Protein AF-A0A7C4ZDH3-F1 (afdb_monomer_lite)

Radius of gyration: 31.48 Å; chains: 1; bounding box: 80×60×48 Å

Sequence (143 aa):
MTASRGRPALASDAWMLEQQIRAEMEAAAWRRLRESLAAPPEPAQPADEAPFDHHRAGSAVLKALVRVMLGAFGGYLGWLAAVDARLGEFEIWLATGAGFLLALSLSMFGYAREFVHVLAETARWAIISAVALGAVWLMFQMA

Structure (mmCIF, N/CA/C/O backbone):
data_AF-A0A7C4ZDH3-F1
#
_entry.id   AF-A0A7C4ZDH3-F1
#
loop_
_atom_site.group_PDB
_atom_site.id
_atom_site.type_symbol
_atom_site.label_atom_id
_atom_site.label_alt_id
_atom_site.label_comp_id
_atom_site.label_asym_id
_atom_site.label_entity_id
_atom_site.label_seq_id
_atom_site.pdbx_PDB_ins_code
_atom_site.Cartn_x
_atom_site.Cartn_y
_atom_site.Cartn_z
_atom_site.occupancy
_atom_site.B_iso_or_equiv
_atom_site.auth_seq_id
_atom_site.auth_comp_id
_atom_site.auth_asym_id
_atom_site.auth_atom_id
_atom_site.pdbx_PDB_model_num
ATOM 1 N N . MET A 1 1 ? 60.853 3.589 18.615 1.00 38.22 1 MET A N 1
ATOM 2 C CA . MET A 1 1 ? 60.438 4.786 19.377 1.00 38.22 1 MET A CA 1
ATOM 3 C C . MET A 1 1 ? 59.047 5.183 18.913 1.00 38.22 1 MET A C 1
ATOM 5 O O . MET A 1 1 ? 58.891 5.731 17.833 1.00 38.22 1 MET A O 1
ATOM 9 N N . THR A 1 2 ? 58.025 4.787 19.663 1.00 39.22 2 THR A N 1
ATOM 10 C CA . THR A 1 2 ? 56.613 5.071 19.379 1.00 39.22 2 THR A CA 1
ATOM 11 C C . THR A 1 2 ? 56.282 6.475 19.874 1.00 39.22 2 THR A C 1
ATOM 13 O O . THR A 1 2 ? 56.041 6.663 21.064 1.00 39.22 2 THR A O 1
ATOM 16 N N . ALA A 1 3 ? 56.315 7.465 18.980 1.00 50.09 3 ALA A N 1
ATOM 17 C CA . ALA A 1 3 ? 55.835 8.807 19.288 1.00 50.09 3 ALA A CA 1
ATOM 18 C C . ALA A 1 3 ? 54.328 8.738 19.577 1.00 50.09 3 ALA A C 1
ATOM 20 O O . ALA A 1 3 ? 53.527 8.334 18.729 1.00 50.09 3 ALA A O 1
ATOM 21 N N . SER A 1 4 ? 53.953 9.081 20.804 1.00 48.62 4 SER A N 1
ATOM 22 C CA . SER A 1 4 ? 52.575 9.269 21.231 1.00 48.62 4 SER A CA 1
ATOM 23 C C . SER A 1 4 ? 51.903 10.302 20.323 1.00 48.62 4 SER A C 1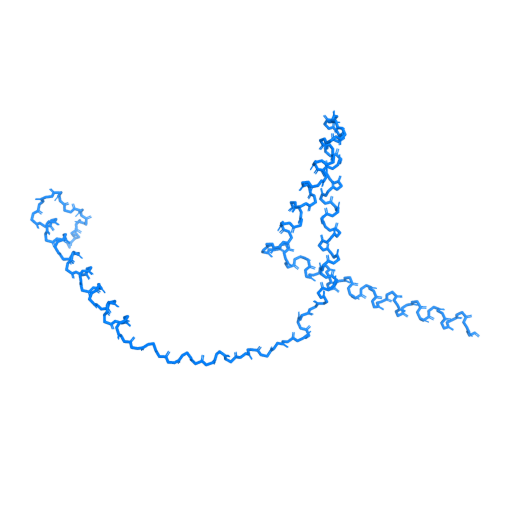
ATOM 25 O O . SER A 1 4 ? 52.310 11.459 20.268 1.00 48.62 4 SER A O 1
ATOM 27 N N . ARG A 1 5 ? 50.854 9.889 19.601 1.00 60.69 5 ARG A N 1
ATOM 28 C CA . ARG A 1 5 ? 49.969 10.783 18.834 1.00 60.69 5 ARG A CA 1
ATOM 29 C C . ARG A 1 5 ? 49.081 11.578 19.800 1.00 60.69 5 ARG A C 1
ATOM 31 O O . ARG A 1 5 ? 47.877 11.353 19.874 1.00 60.69 5 ARG A O 1
ATOM 38 N N . GLY A 1 6 ? 49.683 12.444 20.607 1.00 67.44 6 GLY A N 1
ATOM 39 C CA . GLY A 1 6 ? 48.955 13.440 21.384 1.00 67.44 6 GLY A CA 1
ATOM 40 C C . GLY A 1 6 ? 48.568 14.596 20.469 1.00 67.44 6 GLY A C 1
ATOM 41 O O . GLY A 1 6 ? 49.409 15.076 19.712 1.00 67.44 6 GLY A O 1
ATOM 42 N N . ARG A 1 7 ? 47.305 15.039 20.509 1.00 66.94 7 ARG A N 1
ATOM 43 C CA . ARG A 1 7 ? 46.908 16.293 19.851 1.00 66.94 7 ARG A CA 1
ATOM 44 C C . ARG A 1 7 ? 47.775 17.434 20.407 1.00 66.94 7 ARG A C 1
ATOM 46 O O . ARG A 1 7 ? 47.938 17.483 21.630 1.00 66.94 7 ARG A O 1
ATOM 53 N N . PRO A 1 8 ? 48.327 18.322 19.560 1.00 69.94 8 PRO A N 1
ATOM 54 C CA . PRO A 1 8 ? 49.122 19.441 20.047 1.00 69.94 8 PRO A CA 1
ATOM 55 C C . PRO A 1 8 ? 48.264 20.326 20.956 1.00 69.94 8 PRO A C 1
ATOM 57 O O . PRO A 1 8 ? 47.057 20.477 20.742 1.00 69.94 8 PRO A O 1
ATOM 60 N N . ALA A 1 9 ? 48.883 20.879 22.001 1.00 76.81 9 ALA A N 1
ATOM 61 C CA . ALA A 1 9 ? 48.197 21.765 22.931 1.00 76.81 9 ALA A CA 1
ATOM 62 C C . ALA A 1 9 ? 47.638 22.978 22.173 1.00 76.81 9 ALA A C 1
ATOM 64 O O . ALA A 1 9 ? 48.311 23.529 21.298 1.00 76.81 9 ALA A O 1
ATOM 65 N N . LEU A 1 10 ? 46.409 23.381 22.497 1.00 72.31 10 LEU A N 1
ATOM 66 C CA . LEU A 1 10 ? 45.761 24.538 21.875 1.00 72.31 10 LEU A CA 1
ATOM 67 C C . LEU A 1 10 ? 46.670 25.772 21.979 1.00 72.31 10 LEU A C 1
ATOM 69 O O . LEU A 1 10 ? 47.271 26.000 23.026 1.00 72.31 10 LEU A O 1
ATOM 73 N N . ALA A 1 11 ? 46.772 26.537 20.890 1.00 79.00 11 ALA A N 1
ATOM 74 C CA . ALA A 1 11 ? 47.634 27.720 20.766 1.00 79.00 11 ALA A CA 1
ATOM 75 C C . ALA A 1 11 ? 49.155 27.481 20.918 1.00 79.00 11 ALA A C 1
ATOM 77 O O . ALA A 1 11 ? 49.915 28.441 20.995 1.00 79.00 11 ALA A O 1
ATOM 78 N N . SER A 1 12 ? 49.624 26.228 20.915 1.00 87.81 12 SER A N 1
ATOM 79 C CA . SER A 1 12 ? 51.054 25.937 20.735 1.00 87.81 12 SER A CA 1
ATOM 80 C C . SER A 1 12 ? 51.500 26.187 19.292 1.00 87.81 12 SER A C 1
ATOM 82 O O . SER A 1 12 ? 50.690 26.105 18.369 1.00 87.81 12 SER A O 1
ATOM 84 N N . ASP A 1 13 ? 52.798 26.401 19.075 1.00 88.12 13 ASP A N 1
ATOM 85 C CA . ASP A 1 13 ? 53.365 26.576 17.729 1.00 88.12 13 ASP A CA 1
ATOM 86 C C . ASP A 1 13 ? 53.057 25.387 16.808 1.00 88.12 13 ASP A C 1
ATOM 88 O O . ASP A 1 13 ? 52.722 25.566 15.639 1.00 88.12 13 ASP A O 1
ATOM 92 N N . ALA A 1 14 ? 53.077 24.164 17.350 1.00 85.25 14 ALA A N 1
ATOM 93 C CA . ALA A 1 14 ? 52.703 22.954 16.619 1.00 85.25 14 ALA A CA 1
ATOM 94 C C . ALA A 1 14 ? 51.215 22.942 16.227 1.00 85.25 14 ALA A C 1
ATOM 96 O O . ALA A 1 14 ? 50.870 22.529 15.122 1.00 85.25 14 ALA A O 1
ATOM 97 N N . TRP A 1 15 ? 50.337 23.425 17.111 1.00 88.69 15 TRP A N 1
ATOM 98 C CA . TRP A 1 15 ? 48.912 23.565 16.816 1.00 88.69 15 TRP A CA 1
ATOM 99 C C . TRP A 1 15 ? 48.659 24.663 15.779 1.00 88.69 15 TRP A C 1
ATOM 101 O O . TRP A 1 15 ? 47.877 24.451 14.856 1.00 88.69 15 TRP A O 1
ATOM 111 N N . MET A 1 16 ? 49.339 25.810 15.885 1.00 91.00 16 MET A N 1
ATOM 112 C CA . MET A 1 16 ? 49.216 26.912 14.925 1.00 91.00 16 MET A CA 1
ATOM 113 C C . MET A 1 16 ? 49.700 26.509 13.532 1.00 91.00 16 MET A C 1
ATOM 115 O O . MET A 1 16 ? 49.011 26.783 12.552 1.00 91.00 16 MET A O 1
ATOM 119 N N . LEU A 1 17 ? 50.824 25.792 13.443 1.00 90.75 17 LEU A N 1
ATOM 120 C CA . LEU A 1 17 ? 51.324 25.254 12.178 1.00 90.75 17 LEU A CA 1
ATOM 121 C C . LEU A 1 17 ? 50.330 24.260 11.560 1.00 90.75 17 LEU A C 1
ATOM 123 O O . LEU A 1 17 ? 50.065 24.318 10.361 1.00 90.75 17 LEU A O 1
ATOM 127 N N . GLU A 1 18 ? 49.726 23.384 12.369 1.00 88.31 18 GLU A N 1
ATOM 128 C CA . GLU A 1 18 ? 48.685 22.464 11.897 1.00 88.31 18 GLU A CA 1
ATOM 129 C C . GLU A 1 18 ? 47.449 23.218 11.372 1.00 88.31 18 GLU A C 1
ATOM 131 O O . GLU A 1 18 ? 46.907 22.857 10.324 1.00 88.31 18 GLU A O 1
ATOM 136 N N . GLN A 1 19 ? 47.019 24.287 12.056 1.00 92.12 19 GLN A N 1
ATOM 137 C CA . GLN A 1 19 ? 45.916 25.135 11.585 1.00 92.12 19 GLN A CA 1
ATOM 138 C C . GLN A 1 19 ? 46.267 25.864 10.284 1.00 92.12 19 GLN A C 1
ATOM 140 O O . GLN A 1 19 ? 45.437 25.919 9.377 1.00 92.12 19 GLN A O 1
ATOM 145 N N . GLN A 1 20 ? 47.491 26.379 10.159 1.00 95.06 20 GLN A N 1
ATOM 146 C CA . GLN A 1 20 ? 47.943 27.064 8.951 1.00 95.06 20 GLN A CA 1
ATOM 147 C C . GLN A 1 20 ? 47.981 26.114 7.748 1.00 95.06 20 GLN A C 1
ATOM 149 O O . GLN A 1 20 ? 47.438 26.440 6.695 1.00 95.06 20 GLN A O 1
ATOM 154 N N . ILE A 1 21 ? 48.541 24.911 7.911 1.00 94.56 21 ILE A N 1
ATOM 155 C CA . ILE A 1 21 ? 48.587 23.898 6.846 1.00 94.56 21 ILE A CA 1
ATOM 156 C C . ILE A 1 21 ? 47.170 23.514 6.405 1.00 94.56 21 ILE A C 1
ATOM 158 O O . ILE A 1 21 ? 46.891 23.413 5.209 1.00 94.56 21 ILE A O 1
ATOM 162 N N . ARG A 1 22 ? 46.246 23.340 7.359 1.00 92.88 22 ARG A N 1
ATOM 163 C CA . ARG A 1 22 ? 44.841 23.046 7.055 1.00 92.88 22 ARG A CA 1
ATOM 164 C C . ARG A 1 22 ? 44.187 24.174 6.255 1.00 92.88 22 ARG A C 1
ATOM 166 O O . ARG A 1 22 ? 43.549 23.902 5.239 1.00 92.88 22 ARG A O 1
ATOM 173 N N . ALA A 1 23 ? 44.399 25.423 6.665 1.00 94.94 23 ALA A N 1
ATOM 174 C CA . ALA A 1 23 ? 43.874 26.592 5.966 1.00 94.94 23 ALA A CA 1
ATOM 175 C C . ALA A 1 23 ? 44.433 26.717 4.536 1.00 94.94 23 ALA A C 1
ATOM 177 O O . ALA A 1 23 ? 43.687 27.011 3.600 1.00 94.94 23 ALA A O 1
ATOM 178 N N . GLU A 1 24 ? 45.725 26.444 4.331 1.00 96.62 24 GLU A N 1
ATOM 179 C CA . GLU A 1 24 ? 46.348 26.467 3.002 1.00 96.62 24 GLU A CA 1
ATOM 180 C C . GLU A 1 24 ? 45.791 25.374 2.079 1.00 96.62 24 GLU A C 1
ATOM 182 O O . GLU A 1 24 ? 45.524 25.633 0.899 1.00 96.62 24 GLU A O 1
ATOM 187 N N . MET A 1 25 ? 45.558 24.172 2.616 1.00 94.38 25 MET A N 1
ATOM 188 C CA . MET A 1 25 ? 44.938 23.071 1.880 1.00 94.38 25 MET A CA 1
ATOM 189 C C . MET A 1 25 ? 43.500 23.386 1.462 1.00 94.38 25 MET A C 1
ATOM 191 O O . MET A 1 25 ? 43.137 23.168 0.304 1.00 94.38 25 MET A O 1
ATOM 195 N N . GLU A 1 26 ? 42.690 23.926 2.372 1.00 94.88 26 GLU A N 1
ATOM 196 C CA . GLU A 1 26 ? 41.318 24.341 2.070 1.00 94.88 26 GLU A CA 1
ATOM 197 C C . GLU A 1 26 ? 41.305 25.447 1.011 1.00 94.88 26 GLU A C 1
ATOM 199 O O . GLU A 1 26 ? 40.586 25.351 0.015 1.00 94.88 26 GLU A O 1
ATOM 204 N N . ALA A 1 27 ? 42.165 26.461 1.149 1.00 95.38 27 ALA A N 1
ATOM 205 C CA . ALA A 1 27 ? 42.282 27.534 0.167 1.00 95.38 27 ALA A CA 1
ATOM 206 C C . ALA A 1 27 ? 42.687 27.017 -1.226 1.00 95.38 27 ALA A C 1
ATOM 208 O O . ALA A 1 27 ? 42.186 27.513 -2.240 1.00 95.38 27 ALA A O 1
ATOM 209 N N . ALA A 1 28 ? 43.570 26.016 -1.299 1.00 94.50 28 ALA A N 1
ATOM 210 C CA . ALA A 1 28 ? 43.950 25.373 -2.554 1.00 94.50 28 ALA A CA 1
ATOM 211 C C . ALA A 1 28 ? 42.800 24.555 -3.165 1.00 94.50 28 ALA A C 1
ATOM 213 O O . ALA A 1 28 ? 42.584 24.622 -4.376 1.00 94.50 28 ALA A O 1
ATOM 214 N N . ALA A 1 29 ? 42.027 23.837 -2.346 1.00 93.06 29 ALA A N 1
ATOM 215 C CA . ALA A 1 29 ? 40.837 23.117 -2.796 1.00 93.06 29 ALA A CA 1
ATOM 216 C C . ALA A 1 29 ? 39.783 24.077 -3.372 1.00 93.06 29 ALA A C 1
ATOM 218 O O . ALA A 1 29 ? 39.248 23.833 -4.452 1.00 93.06 29 ALA A O 1
ATOM 219 N N . TRP A 1 30 ? 39.561 25.221 -2.719 1.00 89.12 30 TRP A N 1
ATOM 220 C CA . TRP A 1 30 ? 38.657 26.262 -3.211 1.00 89.12 30 TRP A CA 1
ATOM 221 C C . TRP A 1 30 ? 39.111 26.890 -4.531 1.00 89.12 30 TRP A C 1
ATOM 223 O O . TRP A 1 30 ? 38.271 27.221 -5.368 1.00 89.12 30 TRP A O 1
ATOM 233 N N . ARG A 1 31 ? 40.425 27.056 -4.741 1.00 93.25 31 ARG A N 1
ATOM 234 C CA . ARG A 1 31 ? 40.974 27.515 -6.029 1.00 93.25 31 ARG A CA 1
ATOM 235 C C . ARG A 1 31 ? 40.678 26.512 -7.146 1.00 93.25 31 ARG A C 1
ATOM 237 O O . ARG A 1 31 ? 40.074 26.902 -8.139 1.00 93.25 31 ARG A O 1
ATOM 244 N N . ARG A 1 32 ? 40.973 25.226 -6.925 1.00 87.38 32 ARG A N 1
ATOM 245 C CA . ARG A 1 32 ? 40.677 24.147 -7.887 1.00 87.38 32 ARG A CA 1
ATOM 246 C C . ARG A 1 32 ? 39.188 24.029 -8.196 1.00 87.38 32 ARG A C 1
ATOM 248 O O . ARG A 1 32 ? 38.819 23.839 -9.347 1.00 87.38 32 ARG A O 1
ATOM 255 N N . LEU A 1 33 ? 38.328 24.171 -7.186 1.00 84.94 33 LEU A N 1
ATOM 256 C CA . LEU A 1 33 ? 36.881 24.132 -7.386 1.00 84.94 33 LEU A CA 1
ATOM 257 C C . LEU A 1 33 ? 36.421 25.276 -8.295 1.00 84.94 33 LEU A C 1
ATOM 259 O O . LEU A 1 33 ? 35.690 25.039 -9.251 1.00 84.94 33 LEU A O 1
ATOM 263 N N . ARG A 1 34 ? 36.884 26.507 -8.046 1.00 89.31 34 ARG A N 1
ATOM 264 C CA . ARG A 1 34 ? 36.562 27.649 -8.914 1.00 89.31 34 ARG A CA 1
ATOM 265 C C . ARG A 1 34 ? 37.075 27.459 -10.339 1.00 89.31 34 ARG A C 1
ATOM 267 O O . ARG A 1 34 ? 36.351 27.788 -11.266 1.00 89.31 34 ARG A O 1
ATOM 274 N N . GLU A 1 35 ? 38.269 26.900 -10.512 1.00 86.88 35 GLU A N 1
ATOM 275 C CA . GLU A 1 35 ? 38.809 26.554 -11.834 1.00 86.88 35 GLU A CA 1
ATOM 276 C C . GLU A 1 35 ? 37.941 25.499 -12.539 1.00 86.88 35 GLU A C 1
ATOM 278 O O . GLU A 1 35 ? 37.590 25.676 -13.701 1.00 86.88 35 GLU A O 1
ATOM 283 N N . SER A 1 36 ? 37.511 24.452 -11.825 1.00 77.62 36 SER A N 1
ATOM 284 C CA . SER A 1 36 ? 36.640 23.405 -12.380 1.00 77.62 36 SER A CA 1
ATOM 285 C C . SER A 1 36 ? 35.239 23.899 -12.745 1.00 77.62 36 SER A C 1
ATOM 287 O O . SER A 1 36 ? 34.649 23.404 -13.696 1.00 77.62 36 SER A O 1
ATOM 289 N N . LEU A 1 37 ? 34.714 24.890 -12.019 1.00 78.38 37 LEU A N 1
ATOM 290 C CA . LEU A 1 37 ? 33.423 25.517 -12.314 1.00 78.38 37 LEU A CA 1
ATOM 291 C C . LEU A 1 37 ? 33.522 26.582 -13.415 1.00 78.38 37 LEU A C 1
ATOM 293 O O . LEU A 1 37 ? 32.516 26.907 -14.036 1.00 78.38 37 LEU A O 1
ATOM 297 N N . ALA A 1 38 ? 34.712 27.149 -13.632 1.00 78.56 38 ALA A N 1
ATOM 298 C CA . ALA A 1 38 ? 34.980 28.085 -14.720 1.00 78.56 38 ALA A CA 1
ATOM 299 C C . ALA A 1 38 ? 35.244 27.373 -16.057 1.00 78.56 38 ALA A C 1
ATOM 301 O O . ALA A 1 38 ? 35.121 27.999 -17.111 1.00 78.56 38 ALA A O 1
ATOM 302 N N . ALA A 1 39 ? 35.596 26.082 -16.033 1.00 69.81 39 ALA A N 1
ATOM 303 C CA . ALA A 1 39 ? 35.617 25.261 -17.233 1.00 69.81 39 ALA A CA 1
ATOM 304 C C . ALA A 1 39 ? 34.188 25.146 -17.808 1.00 69.81 39 ALA A C 1
ATOM 306 O O . ALA A 1 39 ? 33.249 24.869 -17.056 1.00 69.81 39 ALA A O 1
ATOM 307 N N . PRO A 1 40 ? 33.996 25.360 -19.125 1.00 66.50 40 PRO A N 1
ATOM 308 C CA . PRO A 1 40 ? 32.711 25.107 -19.756 1.00 66.50 40 PRO A CA 1
ATOM 309 C C . PRO A 1 40 ? 32.311 23.649 -19.488 1.00 66.50 40 PRO A C 1
ATOM 311 O O . PRO A 1 40 ? 33.176 22.776 -19.602 1.00 66.50 40 PRO A O 1
ATOM 314 N N . PRO A 1 41 ? 31.047 23.365 -19.126 1.00 67.88 41 PRO A N 1
ATOM 315 C CA . PRO A 1 41 ? 30.614 21.995 -18.893 1.00 67.88 41 PRO A CA 1
ATOM 316 C C . PRO A 1 41 ? 30.904 21.164 -20.144 1.00 67.88 41 PRO A C 1
ATOM 318 O O . PRO A 1 41 ? 30.535 21.566 -21.252 1.00 67.88 41 PRO A O 1
ATOM 321 N N . GLU A 1 42 ? 31.576 20.022 -19.974 1.00 66.50 42 GLU A N 1
ATOM 322 C CA . GLU A 1 42 ? 31.667 19.036 -21.048 1.00 66.50 42 GLU A CA 1
ATOM 323 C C . GLU A 1 42 ? 30.240 18.724 -21.518 1.00 66.50 42 GLU A C 1
ATOM 325 O O . GLU A 1 42 ? 29.342 18.577 -20.677 1.00 66.50 42 GLU A O 1
ATOM 330 N N . PRO A 1 43 ? 29.986 18.673 -22.838 1.00 66.69 43 PRO A N 1
ATOM 331 C CA . PRO A 1 43 ? 28.673 18.303 -23.332 1.00 66.69 43 PRO A CA 1
ATOM 332 C C . PRO A 1 43 ? 28.327 16.943 -22.734 1.00 66.69 43 PRO A C 1
ATOM 334 O O . PRO A 1 43 ? 29.061 15.974 -22.930 1.00 66.69 43 PRO A O 1
ATOM 337 N N . ALA A 1 44 ? 27.239 16.900 -21.962 1.00 63.88 44 ALA A N 1
ATOM 338 C CA . ALA A 1 44 ? 26.740 15.667 -21.382 1.00 63.88 44 ALA A CA 1
ATOM 339 C C . ALA A 1 44 ? 26.649 14.631 -22.504 1.00 63.88 44 ALA A C 1
ATOM 341 O O . ALA A 1 44 ? 25.929 14.842 -23.484 1.00 63.88 44 ALA A O 1
ATOM 342 N N . GLN A 1 45 ? 27.412 13.540 -22.389 1.00 65.38 45 GLN A N 1
ATOM 343 C CA . GLN A 1 45 ? 27.191 12.393 -23.257 1.00 65.38 45 GLN A CA 1
ATOM 344 C C . GLN A 1 45 ? 25.716 12.014 -23.093 1.00 65.38 45 GLN A C 1
ATOM 346 O O . GLN A 1 45 ? 25.252 11.943 -21.948 1.00 65.38 45 GLN A O 1
ATOM 351 N N . PRO A 1 46 ? 24.953 11.850 -24.190 1.00 61.50 46 PRO A N 1
ATOM 352 C CA . PRO A 1 46 ? 23.594 11.357 -24.074 1.00 61.50 46 PRO A CA 1
ATOM 353 C C . PRO A 1 46 ? 23.679 10.053 -23.289 1.00 61.50 46 PRO A C 1
ATOM 355 O O . PRO A 1 46 ? 24.435 9.156 -23.658 1.00 61.50 46 PRO A O 1
ATOM 358 N N . ALA A 1 47 ? 22.987 9.995 -22.151 1.00 65.75 47 ALA A N 1
ATOM 359 C CA . ALA A 1 47 ? 22.851 8.748 -21.429 1.00 65.75 47 ALA A CA 1
ATOM 360 C C . ALA A 1 47 ? 22.246 7.760 -22.424 1.00 65.75 47 ALA A C 1
ATOM 362 O O . ALA A 1 47 ? 21.138 8.003 -22.904 1.00 65.75 47 ALA A O 1
ATOM 363 N N . ASP A 1 48 ? 22.984 6.706 -22.776 1.00 65.12 48 ASP A N 1
ATOM 364 C CA . ASP A 1 48 ? 22.406 5.588 -23.506 1.00 65.12 48 ASP A CA 1
ATOM 365 C C . ASP A 1 48 ? 21.175 5.158 -22.707 1.00 65.12 48 ASP A C 1
ATOM 367 O O . ASP A 1 48 ? 21.290 4.715 -21.557 1.00 65.12 48 ASP A O 1
ATOM 371 N N . GLU A 1 49 ? 19.986 5.382 -23.270 1.00 61.94 49 GLU A N 1
ATOM 372 C CA . GLU A 1 49 ? 18.745 4.896 -22.688 1.00 61.94 49 GLU A CA 1
ATOM 373 C C . GLU A 1 49 ? 18.889 3.382 -22.601 1.00 61.94 49 GLU A C 1
ATOM 375 O O . GLU A 1 49 ? 18.814 2.670 -23.605 1.00 61.94 49 GLU A O 1
ATOM 380 N N . ALA A 1 50 ? 19.161 2.884 -21.392 1.00 64.50 50 ALA A N 1
ATOM 381 C CA . ALA A 1 50 ? 19.184 1.459 -21.144 1.00 64.50 50 ALA A CA 1
ATOM 382 C C . ALA A 1 50 ? 17.862 0.891 -21.687 1.00 64.50 50 ALA A C 1
ATOM 384 O O . ALA A 1 50 ? 16.800 1.409 -21.321 1.00 64.50 50 ALA A O 1
ATOM 385 N N . PRO A 1 51 ? 17.899 -0.120 -22.575 1.00 64.62 51 PRO A N 1
ATOM 386 C CA . PRO A 1 51 ? 16.704 -0.611 -23.240 1.00 64.62 51 PRO A CA 1
ATOM 387 C C . PRO A 1 51 ? 15.654 -0.967 -22.188 1.00 64.62 51 PRO A C 1
ATOM 389 O O . PRO A 1 51 ? 15.888 -1.793 -21.303 1.00 64.62 51 PRO A O 1
ATOM 392 N N . PHE A 1 52 ? 14.510 -0.285 -22.252 1.00 58.31 52 PHE A N 1
ATOM 393 C CA . PHE A 1 52 ? 13.415 -0.481 -21.314 1.00 58.31 52 PHE A CA 1
ATOM 394 C C . PHE A 1 52 ? 12.847 -1.893 -21.505 1.00 58.31 52 PHE A C 1
ATOM 396 O O . PHE A 1 52 ? 12.085 -2.170 -22.435 1.00 58.31 52 PHE A O 1
ATOM 403 N N . ASP A 1 53 ? 13.260 -2.806 -20.627 1.00 61.81 53 ASP A N 1
ATOM 404 C CA . ASP A 1 53 ? 12.846 -4.205 -20.648 1.00 61.81 53 ASP A CA 1
ATOM 405 C C . ASP A 1 53 ? 11.376 -4.334 -20.208 1.00 61.81 53 ASP A C 1
ATOM 407 O O . ASP A 1 53 ? 11.044 -4.435 -19.020 1.00 61.81 53 ASP A O 1
ATOM 411 N N . HIS A 1 54 ? 10.481 -4.346 -21.200 1.00 56.41 54 HIS A N 1
ATOM 412 C CA . HIS A 1 54 ? 9.041 -4.549 -21.021 1.00 56.41 54 HIS A CA 1
ATOM 413 C C . HIS A 1 54 ? 8.707 -5.869 -20.310 1.00 56.41 54 HIS A C 1
ATOM 415 O O . HIS A 1 54 ? 7.650 -5.970 -19.687 1.00 56.41 54 HIS A O 1
ATOM 421 N N . HIS A 1 55 ? 9.584 -6.878 -20.357 1.00 56.84 55 HIS A N 1
ATOM 422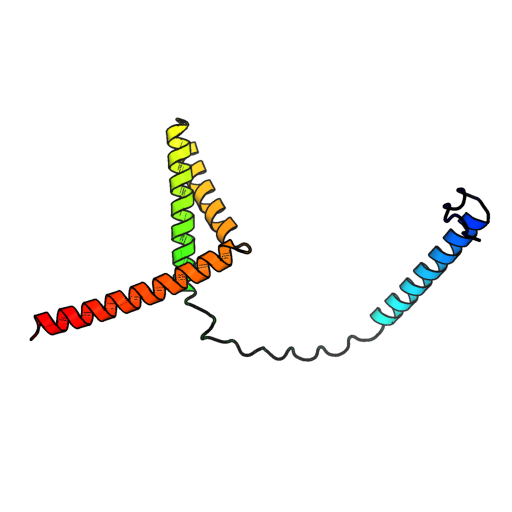 C CA . HIS A 1 55 ? 9.331 -8.182 -19.746 1.00 56.84 55 HIS A CA 1
ATOM 423 C C . HIS A 1 55 ? 9.642 -8.208 -18.244 1.00 56.84 55 HIS A C 1
ATOM 425 O O . HIS A 1 55 ? 9.027 -8.986 -17.513 1.00 56.84 55 HIS A O 1
ATOM 431 N N . ARG A 1 56 ? 10.511 -7.315 -17.750 1.00 54.50 56 ARG A N 1
ATOM 432 C CA . ARG A 1 56 ? 10.744 -7.102 -16.305 1.00 54.50 56 ARG A CA 1
ATOM 433 C C . ARG A 1 56 ? 9.745 -6.139 -15.665 1.00 54.50 56 ARG A C 1
ATOM 435 O O . ARG A 1 56 ? 9.507 -6.189 -14.452 1.00 54.50 56 ARG A O 1
ATOM 442 N N . ALA A 1 57 ? 9.110 -5.284 -16.461 1.00 56.44 57 ALA A N 1
ATOM 443 C CA . ALA A 1 57 ? 8.048 -4.392 -16.018 1.00 56.44 57 ALA A CA 1
ATOM 444 C C . ALA A 1 57 ? 6.719 -5.154 -15.823 1.00 56.44 57 ALA A C 1
ATOM 446 O O . ALA A 1 57 ? 5.742 -4.925 -16.526 1.00 56.44 57 ALA A O 1
ATOM 447 N N . GLY A 1 58 ? 6.654 -6.070 -14.843 1.00 62.22 58 GLY A N 1
ATOM 448 C CA . GLY A 1 58 ? 5.405 -6.766 -14.490 1.00 62.22 58 GLY A CA 1
ATOM 449 C C . GLY A 1 58 ? 4.228 -5.792 -14.304 1.00 62.22 58 GLY A C 1
ATOM 450 O O . GLY A 1 58 ? 4.449 -4.665 -13.847 1.00 62.22 58 GLY A O 1
ATOM 451 N N . SER A 1 59 ? 3.008 -6.229 -14.652 1.00 77.00 59 SER A N 1
ATOM 452 C CA . SER A 1 59 ? 1.800 -5.396 -14.822 1.00 77.00 59 SER A CA 1
ATOM 453 C C . SER A 1 59 ? 1.680 -4.269 -13.789 1.00 77.00 59 SER A C 1
ATOM 455 O O . SER A 1 59 ? 1.452 -4.506 -12.599 1.00 77.00 59 SER A O 1
ATOM 457 N N . ALA A 1 60 ? 1.822 -3.023 -14.255 1.00 87.00 60 ALA A N 1
ATO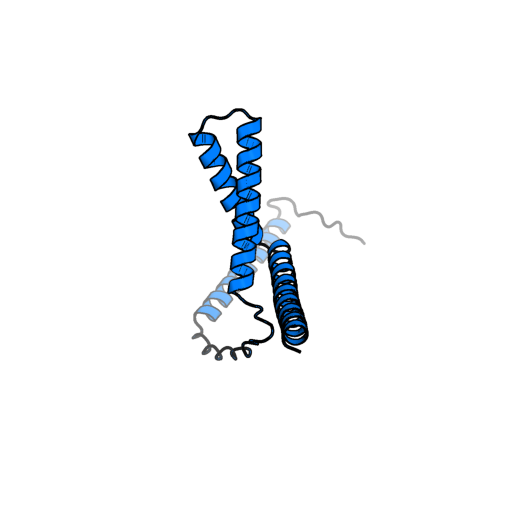M 458 C CA . ALA A 1 60 ? 1.664 -1.831 -13.423 1.00 87.00 60 ALA A CA 1
ATOM 459 C C . ALA A 1 60 ? 0.269 -1.777 -12.781 1.00 87.00 60 ALA A C 1
ATOM 461 O O . ALA A 1 60 ? 0.144 -1.432 -11.607 1.00 87.00 60 ALA A O 1
ATOM 462 N N . VAL A 1 61 ? -0.754 -2.205 -13.528 1.00 89.25 61 VAL A N 1
ATOM 463 C CA . VAL A 1 61 ? -2.140 -2.303 -13.055 1.00 89.25 61 VAL A CA 1
ATOM 464 C C . VAL A 1 61 ? -2.248 -3.289 -11.899 1.00 89.25 61 VAL A C 1
ATOM 466 O O . VAL A 1 61 ? -2.834 -2.967 -10.871 1.00 89.25 61 VAL A O 1
ATOM 469 N N . LEU A 1 62 ? -1.639 -4.469 -12.021 1.00 90.38 62 LEU A N 1
ATOM 470 C CA . LEU A 1 62 ? -1.735 -5.494 -10.986 1.00 90.38 62 LEU A CA 1
ATOM 471 C C . LEU A 1 62 ? -0.997 -5.085 -9.708 1.00 90.38 62 LEU A C 1
ATOM 473 O O . LEU A 1 62 ? -1.501 -5.286 -8.607 1.00 90.38 62 LEU A O 1
ATOM 477 N N . LYS A 1 63 ? 0.154 -4.421 -9.845 1.00 92.62 63 LYS A N 1
ATOM 478 C CA . LYS A 1 63 ? 0.863 -3.814 -8.709 1.00 92.62 63 LYS A CA 1
ATOM 479 C C . LYS A 1 63 ? 0.040 -2.709 -8.050 1.00 92.62 63 LYS A C 1
ATOM 481 O O . LYS A 1 63 ? 0.015 -2.627 -6.826 1.00 92.62 63 LYS A O 1
ATOM 486 N N . ALA A 1 64 ? -0.626 -1.861 -8.835 1.00 92.69 64 ALA A N 1
ATOM 487 C CA . ALA A 1 64 ? -1.516 -0.834 -8.303 1.00 92.69 64 ALA A CA 1
ATOM 488 C C . ALA A 1 64 ? -2.691 -1.464 -7.542 1.00 92.69 64 ALA A C 1
ATOM 490 O O . ALA A 1 64 ? -2.963 -1.059 -6.415 1.00 92.69 64 ALA A O 1
ATOM 491 N N . LEU A 1 65 ? -3.312 -2.508 -8.097 1.00 94.62 65 LEU A N 1
ATOM 492 C CA . LEU A 1 65 ? -4.393 -3.244 -7.445 1.00 94.62 65 LEU A CA 1
ATOM 493 C C . LEU A 1 65 ? -3.937 -3.859 -6.118 1.00 94.62 65 LEU A C 1
ATOM 495 O O . LEU A 1 65 ? -4.594 -3.666 -5.099 1.00 94.62 65 LEU A O 1
ATOM 499 N N . VAL A 1 66 ? -2.784 -4.534 -6.105 1.00 94.88 66 VAL A N 1
ATOM 500 C CA . VAL A 1 66 ? -2.191 -5.091 -4.881 1.00 94.88 66 VAL A CA 1
ATOM 501 C C . VAL A 1 66 ? -1.973 -4.005 -3.828 1.00 94.88 66 VAL A C 1
ATOM 503 O O . VAL A 1 66 ? -2.311 -4.210 -2.665 1.00 94.88 66 VAL A O 1
ATOM 506 N N . ARG A 1 67 ? -1.451 -2.835 -4.215 1.00 95.00 67 ARG A N 1
ATOM 507 C CA . ARG A 1 67 ? -1.271 -1.716 -3.279 1.00 95.00 67 ARG A CA 1
ATOM 508 C C . ARG A 1 67 ? -2.596 -1.222 -2.723 1.00 95.00 67 ARG A C 1
ATOM 510 O O . ARG A 1 67 ? -2.689 -1.027 -1.519 1.00 95.00 67 ARG A O 1
ATOM 517 N N . VAL A 1 68 ? -3.617 -1.062 -3.561 1.00 96.38 68 VAL A N 1
ATOM 518 C CA . VAL A 1 68 ? -4.956 -0.656 -3.108 1.00 96.38 68 VAL A CA 1
ATOM 519 C C . VAL A 1 68 ? -5.529 -1.677 -2.126 1.00 96.38 68 VAL A C 1
ATOM 521 O O . VAL A 1 68 ? -6.057 -1.275 -1.096 1.00 96.38 68 VAL A O 1
ATOM 524 N N . MET A 1 69 ? -5.371 -2.979 -2.385 1.00 96.50 69 MET A N 1
ATOM 525 C CA . MET A 1 69 ? -5.799 -4.034 -1.458 1.00 96.50 69 MET A CA 1
ATOM 526 C C . MET A 1 69 ? -5.034 -3.983 -0.131 1.00 96.50 69 MET A C 1
ATOM 528 O O . MET A 1 69 ? -5.638 -4.112 0.929 1.00 96.50 69 MET A O 1
ATOM 532 N N . LEU A 1 70 ? -3.721 -3.742 -0.166 1.00 96.25 70 LEU A N 1
ATOM 533 C CA . LEU A 1 70 ? -2.908 -3.599 1.043 1.00 96.25 70 LEU A CA 1
ATOM 534 C C . LEU A 1 70 ? -3.283 -2.338 1.838 1.00 96.25 70 LEU A C 1
ATOM 536 O O . LEU A 1 70 ? -3.358 -2.376 3.063 1.00 96.25 70 LEU A O 1
ATOM 540 N N . GLY A 1 71 ? -3.572 -1.240 1.139 1.00 97.38 71 GLY A N 1
ATOM 541 C CA . GLY A 1 71 ? -4.159 -0.038 1.718 1.00 97.38 71 GLY A CA 1
ATOM 542 C C . GLY A 1 71 ? -5.492 -0.350 2.390 1.00 97.38 71 GLY A C 1
ATOM 543 O O . GLY A 1 71 ? -5.674 -0.050 3.564 1.00 97.38 71 GLY A O 1
ATOM 544 N N . ALA A 1 72 ? -6.416 -1.004 1.682 1.00 98.19 72 ALA A N 1
ATOM 545 C CA . ALA A 1 72 ? -7.723 -1.382 2.218 1.00 98.19 72 ALA A CA 1
ATOM 546 C C . ALA A 1 72 ? -7.590 -2.263 3.466 1.00 98.19 72 ALA A C 1
ATOM 548 O O . ALA A 1 72 ? -8.290 -2.040 4.450 1.00 98.19 72 ALA A O 1
ATOM 549 N N . PHE A 1 73 ? -6.636 -3.196 3.462 1.00 97.81 73 PHE A N 1
ATOM 550 C CA . PHE A 1 73 ? -6.292 -3.998 4.630 1.00 97.81 73 PHE A CA 1
ATOM 551 C C . PHE A 1 73 ? -5.811 -3.133 5.805 1.00 97.81 73 PHE A C 1
ATOM 553 O O . PHE A 1 73 ? -6.328 -3.269 6.911 1.00 97.81 73 PHE A O 1
ATOM 560 N N . GLY A 1 74 ? -4.885 -2.196 5.577 1.00 98.00 74 GLY A N 1
ATOM 561 C CA . GLY A 1 74 ? -4.438 -1.254 6.608 1.00 98.00 74 GLY A CA 1
ATOM 562 C C . GLY A 1 74 ? -5.569 -0.385 7.160 1.00 98.00 74 GLY A C 1
ATOM 563 O O . GLY A 1 74 ? -5.658 -0.177 8.369 1.00 98.00 74 GLY A O 1
ATOM 564 N N . GLY A 1 75 ? -6.472 0.078 6.294 1.00 98.44 75 GLY A N 1
ATOM 565 C CA . GLY A 1 75 ? -7.653 0.830 6.708 1.00 98.44 75 GLY A CA 1
ATOM 566 C C . GLY A 1 75 ? -8.620 -0.009 7.536 1.00 98.44 75 GLY A C 1
ATOM 567 O O . GLY A 1 75 ? -9.095 0.455 8.567 1.00 98.44 75 GLY A O 1
ATOM 568 N N . TYR A 1 76 ? -8.842 -1.268 7.157 1.00 98.31 76 TYR A N 1
ATOM 569 C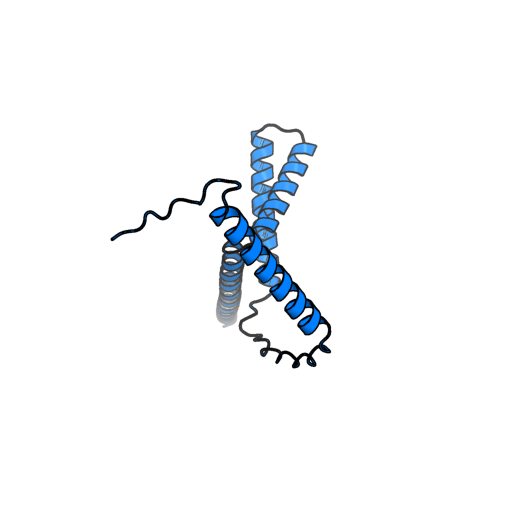 CA . TYR A 1 76 ? -9.658 -2.204 7.927 1.00 98.31 76 TYR A CA 1
ATOM 570 C C . TYR A 1 76 ? -9.084 -2.470 9.327 1.00 98.31 76 TYR A C 1
ATOM 572 O O . TYR A 1 76 ? -9.830 -2.499 10.304 1.00 98.31 76 TYR A O 1
ATOM 580 N N . LEU A 1 77 ? -7.759 -2.597 9.455 1.00 98.31 77 LEU A N 1
ATOM 581 C CA . LEU A 1 77 ? -7.110 -2.690 10.766 1.00 98.31 77 LEU A CA 1
ATOM 582 C C . LEU A 1 77 ? -7.288 -1.407 11.591 1.00 98.31 77 LEU A C 1
ATOM 584 O O . LEU A 1 77 ? -7.546 -1.488 12.790 1.00 98.31 77 LEU A O 1
ATOM 588 N N . GLY A 1 78 ? -7.191 -0.235 10.955 1.00 98.12 78 GLY A N 1
ATOM 589 C CA . GLY A 1 78 ? -7.464 1.052 11.600 1.00 98.12 78 GLY A CA 1
ATOM 590 C C . GLY A 1 78 ? -8.906 1.161 12.100 1.00 98.12 78 GLY A C 1
ATOM 591 O O . GLY A 1 78 ? -9.136 1.591 13.228 1.00 98.12 78 GLY A O 1
ATOM 592 N N . TRP A 1 79 ? -9.865 0.698 11.295 1.00 98.31 79 TRP A N 1
ATOM 593 C CA . TRP A 1 79 ? -11.270 0.595 11.682 1.00 98.31 79 TRP A CA 1
ATOM 594 C C . TRP A 1 79 ? -11.452 -0.320 12.898 1.00 98.31 79 TRP A C 1
ATOM 596 O O . TRP A 1 79 ? -12.032 0.108 13.893 1.00 98.31 79 TRP A O 1
ATOM 606 N N . LEU A 1 80 ? -10.903 -1.543 12.862 1.00 98.12 80 LEU A N 1
ATOM 607 C CA . LEU A 1 80 ? -10.975 -2.487 13.985 1.00 98.12 80 LEU A CA 1
ATOM 608 C C . LEU A 1 80 ? -10.409 -1.884 15.275 1.00 98.12 80 LEU A C 1
ATOM 610 O O . LEU A 1 80 ? -11.052 -1.965 16.317 1.00 98.12 80 LEU A O 1
ATOM 614 N N . ALA A 1 81 ? -9.237 -1.250 15.198 1.00 98.19 81 ALA A N 1
ATOM 615 C CA . ALA A 1 81 ? -8.599 -0.622 16.351 1.00 98.19 81 ALA A CA 1
ATOM 616 C C . ALA A 1 81 ? -9.437 0.535 16.923 1.00 98.19 81 ALA A C 1
ATOM 618 O O . ALA A 1 81 ? -9.545 0.679 18.139 1.00 98.19 81 ALA A O 1
ATOM 619 N N . ALA A 1 82 ? -10.058 1.347 16.064 1.00 97.38 82 ALA A N 1
ATOM 620 C CA . ALA A 1 82 ? -10.904 2.459 16.492 1.00 97.38 82 ALA A CA 1
ATOM 621 C C . ALA A 1 82 ? -12.222 1.994 17.130 1.00 97.38 82 ALA A C 1
ATOM 623 O O . ALA A 1 82 ? -12.664 2.576 18.123 1.00 97.38 82 ALA A O 1
ATOM 624 N N . VAL A 1 83 ? -12.828 0.934 16.585 1.00 98.00 83 VAL A N 1
ATOM 625 C CA . VAL A 1 83 ? -14.022 0.300 17.159 1.00 98.00 83 VAL A CA 1
ATOM 626 C C . VAL A 1 83 ? -13.708 -0.310 18.524 1.00 98.00 83 VAL A C 1
ATOM 628 O O . VAL A 1 83 ? -14.458 -0.089 19.474 1.00 98.00 83 VAL A O 1
ATOM 631 N N . ASP A 1 84 ? -12.584 -1.019 18.647 1.00 98.00 84 ASP A N 1
ATOM 632 C CA . ASP A 1 84 ? -12.129 -1.604 19.914 1.00 98.00 84 ASP A CA 1
ATOM 633 C C . ASP A 1 84 ? -11.866 -0.526 20.981 1.00 98.00 84 ASP A C 1
ATOM 635 O O . ASP A 1 84 ? -12.302 -0.643 22.128 1.00 98.00 84 ASP A O 1
ATOM 639 N N . ALA A 1 85 ? -11.275 0.600 20.573 1.00 97.81 85 ALA A N 1
ATOM 640 C CA . ALA A 1 85 ? -11.059 1.770 21.423 1.00 97.81 85 ALA A CA 1
ATOM 641 C C . ALA A 1 85 ? -12.336 2.586 21.725 1.00 97.81 85 ALA A C 1
ATOM 643 O O . ALA A 1 85 ? -12.262 3.577 22.453 1.00 97.81 85 ALA A O 1
ATOM 644 N N . ARG A 1 86 ? -13.505 2.180 21.203 1.00 97.12 86 ARG A N 1
ATOM 645 C CA . ARG A 1 86 ? -14.809 2.852 21.379 1.00 97.12 86 ARG A CA 1
ATOM 646 C C . ARG A 1 86 ? -14.790 4.333 20.994 1.00 97.12 86 ARG A C 1
ATOM 648 O O . ARG A 1 86 ? -15.378 5.168 21.683 1.00 97.12 86 ARG A O 1
ATOM 655 N N . LEU A 1 87 ? -14.094 4.658 19.910 1.00 96.88 87 LEU A N 1
ATOM 656 C CA . LEU A 1 87 ? -14.030 6.024 19.403 1.00 96.88 87 LEU A CA 1
ATOM 657 C C . LEU A 1 87 ? -15.359 6.455 18.761 1.00 96.88 87 LEU A C 1
ATOM 659 O O . LEU A 1 87 ? -16.224 5.631 18.458 1.00 96.88 87 LEU A O 1
ATOM 663 N N . GLY A 1 88 ? -15.517 7.765 18.562 1.00 97.31 88 GLY A N 1
ATOM 664 C CA . GLY A 1 88 ? -16.646 8.322 17.825 1.00 97.31 88 GLY A CA 1
ATOM 665 C C . GLY A 1 88 ? -16.584 8.004 16.328 1.00 97.31 88 GLY A C 1
ATOM 666 O O . GLY A 1 88 ? -15.575 7.535 15.798 1.00 97.31 88 GLY A O 1
ATOM 667 N N . GLU A 1 89 ? -17.691 8.255 15.626 1.00 96.38 89 GLU A N 1
ATOM 668 C CA . GLU A 1 89 ? -17.818 7.945 14.196 1.00 96.38 89 GLU A CA 1
ATOM 669 C C . GLU A 1 89 ? -16.763 8.673 13.351 1.00 96.38 89 GLU A C 1
ATOM 671 O O . GLU A 1 89 ? -16.137 8.072 12.475 1.00 96.38 89 GLU A O 1
ATOM 676 N N . PHE A 1 90 ? -16.523 9.954 13.641 1.00 97.88 90 PHE A N 1
ATOM 677 C CA . PHE A 1 90 ? -15.524 10.750 12.933 1.00 97.88 90 PHE A CA 1
ATOM 678 C C . PHE A 1 90 ? -14.113 10.175 13.112 1.00 97.88 90 PHE A C 1
ATOM 680 O O . PHE A 1 90 ? -13.366 10.019 12.146 1.00 97.88 90 PHE A O 1
ATOM 687 N N . GLU A 1 91 ? -13.757 9.813 14.340 1.00 97.69 91 GLU A N 1
ATOM 688 C CA . GLU A 1 91 ? -12.461 9.241 14.680 1.00 97.69 91 GLU A CA 1
ATOM 689 C C . GLU A 1 91 ? -12.261 7.863 14.042 1.00 97.69 91 GLU A C 1
ATOM 691 O O . GLU A 1 91 ? -11.157 7.561 13.592 1.00 97.69 91 GLU A O 1
ATOM 696 N N . ILE A 1 92 ? -13.316 7.048 13.941 1.00 98.06 92 ILE A N 1
ATOM 697 C CA . ILE A 1 92 ? -13.279 5.764 13.228 1.00 98.06 92 ILE A CA 1
ATOM 698 C C . ILE A 1 92 ? -12.957 5.984 11.747 1.00 98.06 92 ILE A C 1
ATOM 700 O O . ILE A 1 92 ? -12.071 5.313 11.205 1.00 98.06 92 ILE A O 1
ATOM 704 N N . TRP A 1 93 ? -13.617 6.938 11.083 1.00 98.00 93 TRP A N 1
ATOM 705 C CA . TRP A 1 93 ? -13.313 7.276 9.688 1.00 98.00 93 TRP A CA 1
ATOM 706 C C . TRP A 1 93 ? -11.882 7.788 9.521 1.00 98.00 93 TRP A C 1
ATOM 708 O O . TRP A 1 93 ? -11.184 7.383 8.587 1.00 98.00 93 TRP A O 1
ATOM 718 N N . LEU A 1 94 ? -11.417 8.622 10.453 1.00 98.12 94 LEU A N 1
ATOM 719 C CA . LEU A 1 94 ? -10.059 9.150 10.446 1.00 98.12 94 LEU A CA 1
ATOM 720 C C . LEU A 1 94 ? -9.014 8.043 10.647 1.00 98.12 94 LEU A C 1
ATOM 722 O O . LEU A 1 94 ? -8.037 7.991 9.902 1.00 98.12 94 LEU A O 1
ATOM 726 N N . ALA A 1 95 ? -9.234 7.118 11.582 1.00 97.94 95 ALA A N 1
ATOM 727 C CA . ALA A 1 95 ? -8.361 5.969 11.818 1.00 97.94 95 ALA A CA 1
ATOM 728 C C . ALA A 1 95 ? -8.328 5.013 10.617 1.00 97.94 95 ALA A C 1
ATOM 730 O O . ALA A 1 95 ? -7.260 4.545 10.222 1.00 97.94 95 ALA A O 1
ATOM 731 N N . THR A 1 96 ? -9.483 4.776 9.991 1.00 98.50 96 THR A N 1
ATOM 732 C CA . THR A 1 96 ? -9.600 3.968 8.769 1.00 98.50 96 THR A CA 1
ATOM 733 C C . THR A 1 96 ? -8.798 4.598 7.627 1.00 98.50 96 THR A C 1
ATOM 735 O O . THR A 1 96 ? -7.969 3.938 6.999 1.00 98.50 96 THR A O 1
ATOM 738 N N . GLY A 1 97 ? -8.984 5.900 7.379 1.00 97.88 97 GLY A N 1
ATOM 739 C CA . GLY A 1 97 ? -8.240 6.633 6.353 1.00 97.88 97 GLY A CA 1
ATOM 740 C C . GLY A 1 97 ? -6.734 6.680 6.632 1.00 97.88 97 GLY A C 1
ATOM 741 O O . GLY A 1 97 ? -5.928 6.451 5.730 1.00 97.88 97 GLY A O 1
ATOM 742 N N . ALA A 1 98 ? -6.341 6.907 7.887 1.00 98.06 98 ALA A N 1
ATOM 743 C CA . ALA A 1 98 ? -4.943 6.920 8.303 1.00 98.06 98 ALA A CA 1
ATOM 744 C C . ALA A 1 98 ? -4.279 5.547 8.121 1.00 98.06 98 ALA A C 1
ATOM 746 O O . ALA A 1 98 ? -3.194 5.470 7.546 1.00 98.06 98 ALA A O 1
ATOM 747 N N . GLY A 1 99 ? -4.943 4.462 8.536 1.00 98.12 99 GLY A N 1
ATOM 748 C CA . GLY A 1 99 ? -4.461 3.094 8.337 1.00 98.12 99 GLY A CA 1
ATOM 749 C C . GLY A 1 99 ? -4.268 2.759 6.856 1.00 98.12 99 GLY A C 1
ATOM 750 O O . GLY A 1 99 ? -3.246 2.182 6.476 1.00 98.12 99 GLY A O 1
ATOM 751 N N . PHE A 1 100 ? -5.198 3.200 6.004 1.00 98.25 100 PHE A N 1
ATOM 752 C CA . PHE A 1 100 ? -5.103 3.036 4.554 1.00 98.25 100 PHE A CA 1
ATOM 753 C C . PHE A 1 100 ? -3.888 3.757 3.963 1.00 98.25 100 PHE A C 1
ATOM 755 O O . PHE A 1 100 ? -3.081 3.153 3.250 1.00 98.25 100 PHE A O 1
ATOM 762 N N . LEU A 1 101 ? -3.726 5.044 4.285 1.00 98.00 101 LEU A N 1
ATOM 763 C CA . LEU A 1 101 ? -2.622 5.863 3.783 1.00 98.00 101 LEU A CA 1
ATOM 764 C C . LEU A 1 101 ? -1.264 5.391 4.305 1.00 98.00 101 LEU A C 1
ATOM 766 O O . LEU A 1 101 ? -0.279 5.418 3.564 1.00 98.00 101 LEU A O 1
ATOM 770 N N . LEU A 1 102 ? -1.203 4.932 5.553 1.00 97.19 102 LEU A N 1
ATOM 771 C CA . LEU A 1 102 ? 0.017 4.425 6.168 1.00 97.19 102 LEU A CA 1
ATOM 772 C C . LEU A 1 102 ? 0.460 3.114 5.510 1.00 97.19 102 LEU A C 1
ATOM 774 O O . LEU A 1 102 ? 1.623 2.992 5.125 1.00 97.19 102 LEU A O 1
ATOM 778 N N . ALA A 1 103 ? -0.464 2.175 5.290 1.00 96.94 103 ALA A N 1
ATOM 779 C CA . ALA A 1 103 ? -0.171 0.937 4.571 1.00 96.94 103 ALA A CA 1
ATOM 780 C C . ALA A 1 103 ? 0.253 1.201 3.115 1.00 96.94 103 ALA A C 1
ATOM 782 O O . ALA A 1 103 ? 1.238 0.623 2.646 1.00 96.94 103 ALA A O 1
ATOM 783 N N . LEU A 1 104 ? -0.418 2.125 2.413 1.00 95.19 104 LEU A N 1
ATOM 784 C CA . LEU A 1 104 ? -0.005 2.540 1.069 1.00 95.19 104 LEU A CA 1
ATOM 785 C C . LEU A 1 104 ? 1.392 3.155 1.052 1.00 95.19 104 LEU A C 1
ATOM 787 O O . LEU A 1 104 ? 2.209 2.777 0.212 1.00 95.19 104 LEU A O 1
ATOM 791 N N . SER A 1 105 ? 1.677 4.070 1.975 1.00 95.31 105 SER A N 1
ATOM 792 C CA . SER A 1 105 ? 2.979 4.731 2.066 1.00 95.31 105 SER A CA 1
ATOM 793 C C . SER A 1 105 ? 4.081 3.709 2.320 1.00 95.31 105 SER A C 1
ATOM 795 O O .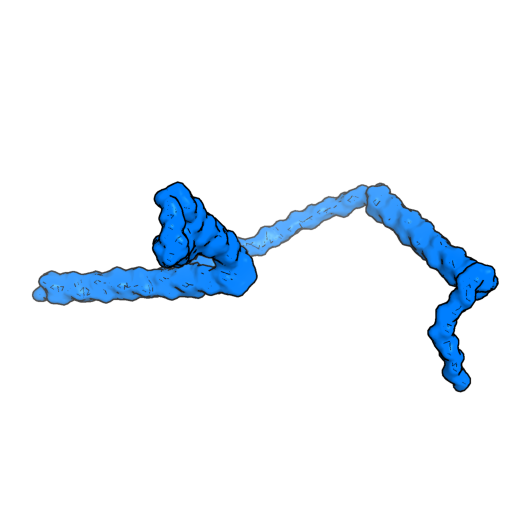 SER A 1 105 ? 5.053 3.659 1.570 1.00 95.31 105 SER A O 1
ATOM 797 N N . LEU A 1 106 ? 3.894 2.816 3.299 1.00 94.88 106 LEU A N 1
ATOM 798 C CA . LEU A 1 106 ? 4.843 1.741 3.602 1.00 94.88 106 LEU A CA 1
ATOM 799 C C . LEU A 1 106 ? 5.086 0.826 2.397 1.00 94.88 106 LEU A C 1
ATOM 801 O O . LEU A 1 106 ? 6.227 0.442 2.150 1.00 94.88 106 LEU A O 1
ATOM 805 N N . SER A 1 107 ? 4.054 0.550 1.590 1.00 93.12 107 SER A N 1
ATOM 806 C CA . SER A 1 107 ? 4.160 -0.283 0.381 1.00 93.12 107 SER A CA 1
ATOM 807 C C . SER A 1 107 ? 5.094 0.274 -0.708 1.00 93.12 107 SER A C 1
ATOM 809 O O . SER A 1 107 ? 5.441 -0.438 -1.656 1.00 93.12 107 SER A O 1
ATOM 811 N N . MET A 1 108 ? 5.493 1.547 -0.613 1.00 90.19 108 MET A N 1
ATOM 812 C CA . MET A 1 108 ? 6.399 2.183 -1.572 1.00 90.19 108 MET A CA 1
ATOM 813 C C . MET A 1 108 ? 7.885 1.996 -1.237 1.00 90.19 108 MET A C 1
ATOM 815 O O . MET A 1 108 ? 8.722 2.189 -2.123 1.00 90.19 108 MET 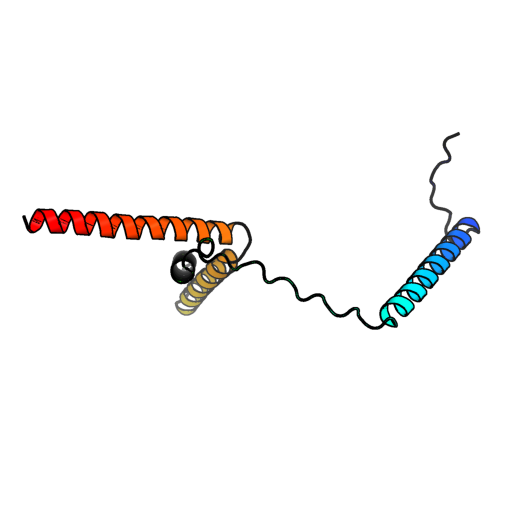A O 1
ATOM 819 N N . PHE A 1 109 ? 8.228 1.593 -0.010 1.00 91.94 109 PHE A N 1
ATOM 820 C CA . PHE A 1 109 ? 9.612 1.556 0.468 1.00 91.94 109 PHE A CA 1
ATOM 821 C C . PHE A 1 109 ? 10.241 0.157 0.407 1.00 91.94 109 PHE A C 1
ATOM 823 O O . PHE A 1 109 ? 9.600 -0.840 0.735 1.00 91.94 109 PHE A O 1
ATOM 830 N N . GLY A 1 110 ? 11.530 0.112 0.040 1.00 86.56 110 GLY A N 1
ATOM 831 C CA . GLY A 1 110 ? 12.443 -1.031 0.198 1.00 86.56 110 GLY A CA 1
ATOM 832 C C . GLY A 1 110 ? 11.813 -2.411 -0.022 1.00 86.56 110 GLY A C 1
ATOM 833 O O . GLY A 1 110 ? 11.264 -2.694 -1.086 1.00 86.56 110 GLY A O 1
ATOM 834 N N . TYR A 1 111 ? 11.862 -3.246 1.019 1.00 87.44 111 TYR A N 1
ATOM 835 C CA . TYR A 1 111 ? 11.339 -4.616 1.018 1.00 87.44 111 TYR A CA 1
ATOM 836 C C . TYR A 1 111 ? 9.836 -4.717 0.729 1.00 87.44 111 TYR A C 1
ATOM 838 O O . TYR A 1 111 ? 9.399 -5.656 0.067 1.00 87.44 111 TYR A O 1
ATOM 846 N N . ALA A 1 112 ? 9.025 -3.754 1.174 1.00 87.19 112 ALA A N 1
ATOM 847 C CA . ALA A 1 112 ? 7.586 -3.785 0.921 1.00 87.19 112 ALA A CA 1
ATOM 848 C C . ALA A 1 112 ? 7.272 -3.586 -0.572 1.00 87.19 112 ALA A C 1
ATOM 850 O O . ALA A 1 112 ? 6.333 -4.182 -1.102 1.00 87.19 112 ALA A O 1
ATOM 851 N N . ARG A 1 113 ? 8.098 -2.812 -1.285 1.00 87.25 113 ARG A N 1
ATOM 852 C CA . ARG A 1 113 ? 7.980 -2.649 -2.738 1.00 87.25 113 ARG A CA 1
ATOM 853 C C . ARG A 1 113 ? 8.279 -3.950 -3.487 1.00 87.25 113 ARG A C 1
ATOM 855 O O . ARG A 1 113 ? 7.585 -4.252 -4.460 1.00 87.25 113 ARG A O 1
ATOM 862 N N . GLU A 1 114 ? 9.283 -4.708 -3.053 1.00 87.81 114 GLU A N 1
ATOM 863 C CA . GLU A 1 114 ? 9.580 -6.036 -3.607 1.00 87.81 114 GLU A CA 1
ATOM 864 C C . GLU A 1 114 ? 8.468 -7.034 -3.288 1.00 87.81 114 GLU A C 1
ATOM 866 O O . GLU A 1 114 ? 8.018 -7.755 -4.176 1.00 87.81 114 GLU A O 1
ATOM 871 N N . PHE A 1 115 ? 7.939 -7.005 -2.065 1.00 90.06 115 PHE A N 1
ATOM 872 C CA . PHE A 1 115 ? 6.791 -7.821 -1.680 1.00 90.06 115 PHE A CA 1
ATOM 873 C C . PHE A 1 115 ? 5.576 -7.571 -2.587 1.00 90.06 115 PHE A C 1
ATOM 875 O O . PHE A 1 115 ? 4.993 -8.519 -3.109 1.00 90.06 115 PHE A O 1
ATOM 882 N N . VAL A 1 116 ? 5.237 -6.304 -2.865 1.00 91.00 116 VAL A N 1
ATOM 883 C CA . VAL A 1 116 ? 4.173 -5.942 -3.823 1.00 91.00 116 VAL A CA 1
ATOM 884 C C . VAL A 1 116 ? 4.457 -6.504 -5.216 1.00 91.00 116 VAL A C 1
ATOM 886 O O . VAL A 1 116 ? 3.534 -6.947 -5.898 1.00 91.00 116 VAL A O 1
ATOM 889 N N . HIS A 1 117 ? 5.717 -6.488 -5.658 1.00 91.06 117 HIS A N 1
ATOM 890 C CA . HIS A 1 117 ? 6.097 -7.055 -6.948 1.00 91.06 117 HIS A CA 1
ATOM 891 C C . HIS A 1 117 ? 5.856 -8.566 -6.988 1.00 91.06 117 HIS A C 1
ATOM 893 O O . HIS A 1 117 ? 5.210 -9.041 -7.919 1.00 91.06 117 HIS A O 1
ATOM 899 N N . VAL A 1 118 ? 6.323 -9.301 -5.977 1.00 91.75 118 VAL A N 1
ATOM 900 C CA . VAL A 1 118 ? 6.135 -10.756 -5.882 1.00 91.75 118 VAL A CA 1
ATOM 901 C C . VAL A 1 118 ? 4.652 -11.103 -5.819 1.00 91.75 118 VAL A C 1
ATOM 903 O O . VAL A 1 118 ? 4.198 -11.976 -6.551 1.00 91.75 118 VAL A O 1
ATOM 906 N N . LEU A 1 119 ? 3.870 -10.390 -5.006 1.00 91.88 119 LEU A N 1
ATOM 907 C CA . LEU A 1 119 ? 2.436 -10.644 -4.887 1.00 91.88 119 LEU A CA 1
ATOM 908 C C . LEU A 1 119 ? 1.699 -10.377 -6.206 1.00 91.88 119 LEU A C 1
ATOM 910 O O . LEU A 1 119 ? 0.822 -11.149 -6.591 1.00 91.88 119 LEU A O 1
ATOM 914 N N . ALA A 1 120 ? 2.081 -9.316 -6.923 1.00 91.56 120 ALA A N 1
ATOM 915 C CA . ALA A 1 120 ? 1.539 -9.031 -8.245 1.00 91.56 120 ALA A CA 1
ATOM 916 C C . ALA A 1 120 ? 1.919 -10.121 -9.257 1.00 91.56 120 ALA A C 1
ATOM 918 O O . ALA A 1 120 ? 1.072 -10.560 -10.027 1.00 91.56 120 ALA A O 1
ATOM 919 N N . GLU A 1 121 ? 3.159 -10.603 -9.244 1.00 91.31 121 GLU A N 1
ATOM 920 C CA . GLU A 1 121 ? 3.586 -11.685 -10.133 1.00 91.31 121 GLU A CA 1
ATOM 921 C C . GLU A 1 121 ? 2.824 -12.987 -9.838 1.00 91.31 121 GLU A C 1
ATOM 923 O O . GLU A 1 121 ? 2.292 -13.615 -10.753 1.00 91.31 121 GLU A O 1
ATOM 928 N N . THR A 1 122 ? 2.653 -13.342 -8.563 1.00 92.12 122 THR A N 1
ATOM 929 C CA . THR A 1 122 ? 1.834 -14.489 -8.141 1.00 92.12 122 THR A CA 1
ATOM 930 C C . THR A 1 122 ? 0.382 -14.345 -8.593 1.00 92.12 122 THR A C 1
ATOM 932 O O . THR A 1 122 ? -0.192 -15.285 -9.142 1.00 92.12 122 THR A O 1
ATOM 935 N N . ALA A 1 123 ? -0.214 -13.161 -8.425 1.00 90.94 123 ALA A N 1
ATOM 936 C CA . ALA A 1 123 ? -1.578 -12.896 -8.872 1.00 90.94 123 ALA A CA 1
ATOM 937 C C . ALA A 1 123 ? -1.719 -13.030 -10.397 1.00 90.94 123 ALA A C 1
ATOM 939 O O . ALA A 1 123 ? -2.728 -13.548 -10.873 1.00 90.94 123 ALA A O 1
ATOM 940 N N . ARG A 1 124 ? -0.696 -12.637 -11.172 1.00 90.25 124 ARG A N 1
ATOM 941 C CA . ARG A 1 124 ? -0.685 -12.799 -12.633 1.00 90.25 124 ARG A CA 1
ATOM 942 C C . ARG A 1 124 ? -0.819 -14.271 -13.004 1.00 90.25 124 ARG A C 1
ATOM 944 O O . ARG A 1 124 ? -1.698 -14.626 -13.787 1.00 90.25 124 ARG A O 1
ATOM 951 N N . TRP A 1 125 ? 0.016 -15.122 -12.415 1.00 92.88 125 TRP A N 1
ATOM 952 C CA . TRP A 1 125 ? -0.011 -16.561 -12.672 1.00 92.88 125 TRP A CA 1
ATOM 953 C C . TRP A 1 125 ? -1.290 -17.226 -12.173 1.00 92.88 125 TRP A C 1
ATOM 955 O O . TRP A 1 125 ? -1.826 -18.094 -12.862 1.00 92.88 125 TRP A O 1
ATOM 965 N N . ALA A 1 126 ? -1.823 -16.790 -11.031 1.00 92.69 126 ALA A N 1
ATOM 966 C CA . ALA A 1 126 ? -3.096 -17.280 -10.516 1.00 92.69 126 ALA A CA 1
ATOM 967 C C . ALA A 1 126 ? -4.253 -16.986 -11.486 1.00 92.69 126 ALA A C 1
ATOM 969 O O . ALA A 1 126 ? -5.027 -17.888 -11.798 1.00 92.69 126 ALA A O 1
ATOM 970 N N . ILE A 1 127 ? -4.331 -15.760 -12.019 1.00 91.25 127 ILE A N 1
ATOM 971 C CA . ILE A 1 127 ? -5.354 -15.368 -13.001 1.00 91.25 127 ILE A CA 1
ATOM 972 C C . ILE A 1 127 ? -5.222 -16.201 -14.278 1.00 91.25 127 ILE A C 1
ATOM 974 O O . ILE A 1 127 ? -6.210 -16.764 -14.742 1.00 91.25 127 ILE A O 1
ATOM 978 N N . ILE A 1 128 ? -4.008 -16.323 -14.826 1.00 92.81 128 ILE A N 1
ATOM 979 C CA . ILE A 1 128 ? -3.759 -17.121 -16.037 1.00 92.81 128 ILE A CA 1
ATOM 980 C C . ILE A 1 128 ? -4.186 -18.576 -15.818 1.00 92.81 128 ILE A C 1
ATOM 982 O O . ILE A 1 128 ? -4.891 -19.145 -16.650 1.00 92.81 128 ILE A O 1
ATOM 986 N N . SER A 1 129 ? -3.808 -19.162 -14.682 1.00 94.62 129 SER A N 1
ATOM 987 C CA . SER A 1 129 ? -4.140 -20.549 -14.345 1.00 94.62 129 SER A CA 1
ATOM 988 C C . SER A 1 129 ? -5.647 -20.745 -14.184 1.00 94.62 129 SER A C 1
ATOM 990 O O . SER A 1 129 ? -6.197 -21.706 -14.712 1.00 94.62 129 SER A O 1
ATOM 992 N N . ALA A 1 130 ? -6.333 -19.817 -13.510 1.00 94.69 130 ALA A N 1
ATOM 993 C CA . ALA A 1 130 ? -7.781 -19.862 -13.338 1.00 94.69 130 ALA A CA 1
ATOM 994 C C . ALA A 1 130 ? -8.523 -19.773 -14.681 1.00 94.69 130 ALA A C 1
ATOM 996 O O . ALA A 1 130 ? -9.457 -20.536 -14.915 1.00 94.69 130 ALA A O 1
ATOM 997 N N . VAL A 1 131 ? -8.080 -18.893 -15.586 1.00 95.81 131 VAL A N 1
ATOM 998 C CA . VAL A 1 131 ? -8.654 -18.769 -16.935 1.00 95.81 131 VAL A CA 1
ATOM 999 C C . VAL A 1 131 ? -8.404 -20.034 -17.758 1.00 95.81 131 VAL A C 1
ATOM 1001 O O . VAL A 1 131 ? -9.332 -20.535 -18.388 1.00 95.81 131 VAL A O 1
ATOM 1004 N N . ALA A 1 132 ? -7.188 -20.585 -17.725 1.00 95.69 132 ALA A N 1
ATOM 1005 C CA . ALA A 1 132 ? -6.855 -21.814 -18.442 1.00 95.69 132 ALA A CA 1
ATOM 1006 C C . ALA A 1 132 ? -7.686 -23.010 -17.946 1.00 95.69 132 ALA A C 1
ATOM 1008 O O . ALA A 1 132 ? -8.273 -23.729 -18.752 1.00 95.69 132 ALA A O 1
ATOM 1009 N N . LEU A 1 133 ? -7.800 -23.189 -16.626 1.00 97.25 133 LEU A N 1
ATOM 1010 C CA . LEU A 1 133 ? -8.635 -24.233 -16.026 1.00 97.25 133 LEU A CA 1
ATOM 1011 C C . LEU A 1 133 ? -10.119 -24.033 -16.350 1.00 97.25 133 LEU A C 1
ATOM 1013 O O . LEU A 1 133 ? -10.802 -24.997 -16.690 1.00 97.25 133 LEU A O 1
ATOM 1017 N N . GLY A 1 134 ? -10.609 -22.792 -16.298 1.00 95.81 134 GLY A N 1
ATOM 1018 C CA . GLY A 1 134 ? -11.980 -22.456 -16.679 1.00 95.81 134 GLY A CA 1
ATOM 1019 C C . GLY A 1 134 ? -12.279 -22.784 -18.143 1.00 95.81 134 GLY A C 1
ATOM 1020 O O . GLY A 1 134 ? -13.326 -23.355 -18.440 1.00 95.81 134 GLY A O 1
ATOM 1021 N N . ALA A 1 135 ? -11.345 -22.499 -19.053 1.00 95.19 135 ALA A N 1
ATOM 1022 C CA . ALA A 1 135 ? -11.474 -22.848 -20.465 1.00 95.19 135 ALA A CA 1
ATOM 1023 C C . ALA A 1 135 ? -11.520 -24.370 -20.677 1.00 95.19 135 ALA A C 1
ATOM 1025 O O . ALA A 1 135 ? -12.407 -24.861 -21.372 1.00 95.19 135 ALA A O 1
ATOM 1026 N N . VAL A 1 136 ? -10.620 -25.121 -20.031 1.00 95.81 136 VAL A N 1
ATOM 1027 C CA . VAL A 1 136 ? -10.611 -26.593 -20.085 1.00 95.81 136 VAL A CA 1
ATOM 1028 C C . VAL A 1 136 ? -11.926 -27.168 -19.553 1.00 95.81 136 VAL A C 1
ATOM 1030 O O . VAL A 1 136 ? -12.523 -28.031 -20.191 1.00 95.81 136 VAL A O 1
ATOM 1033 N N . TRP A 1 137 ? -12.419 -26.660 -18.422 1.00 96.44 137 TRP A N 1
ATOM 1034 C CA . TRP A 1 137 ? -13.699 -27.077 -17.848 1.00 96.44 137 TRP A CA 1
ATOM 1035 C C . TRP A 1 137 ? -14.874 -26.832 -18.800 1.00 96.44 137 TRP A C 1
ATOM 1037 O O . TRP A 1 137 ? -15.707 -27.713 -18.998 1.00 96.44 137 TRP A O 1
ATOM 1047 N N . LEU A 1 138 ? -14.930 -25.651 -19.422 1.00 96.25 138 LEU A N 1
ATOM 1048 C CA . LEU A 1 138 ? -15.965 -25.313 -20.398 1.00 96.25 138 LEU A CA 1
ATOM 1049 C C . LEU A 1 138 ? -15.916 -26.223 -21.632 1.00 96.25 138 LEU A C 1
ATOM 1051 O O . LEU A 1 138 ? -16.969 -26.633 -22.111 1.00 96.25 138 LEU A O 1
ATOM 1055 N N . MET A 1 139 ? -14.726 -26.587 -22.120 1.00 94.56 139 MET A N 1
ATOM 1056 C CA . MET A 1 139 ? -14.591 -27.547 -23.224 1.00 94.56 139 MET A CA 1
ATOM 1057 C C . MET A 1 139 ? -15.160 -28.923 -22.863 1.00 94.56 139 MET A C 1
ATOM 1059 O O . MET A 1 139 ? -15.835 -29.521 -23.692 1.00 94.56 139 MET A O 1
ATOM 1063 N N . PHE A 1 140 ? -14.950 -29.398 -21.630 1.00 94.56 140 PHE A N 1
ATOM 1064 C CA . PHE A 1 140 ? -15.541 -30.658 -21.162 1.00 94.56 140 PHE A CA 1
ATOM 1065 C C . PHE A 1 140 ? -17.065 -30.607 -21.017 1.00 94.56 140 PHE A C 1
ATOM 1067 O O . PHE A 1 140 ? -17.708 -31.633 -21.172 1.00 94.56 140 PHE A O 1
ATOM 1074 N N . GLN A 1 141 ? -17.648 -29.443 -20.720 1.00 91.81 141 GLN A N 1
ATOM 1075 C CA . GLN A 1 141 ? -19.108 -29.280 -20.654 1.00 91.81 141 GLN A CA 1
ATOM 1076 C C . GLN A 1 141 ? -19.764 -29.198 -22.040 1.00 91.81 141 GLN A C 1
ATOM 1078 O O . GLN A 1 141 ? -20.967 -29.406 -22.164 1.00 91.81 141 GLN A O 1
ATOM 1083 N N . MET A 1 142 ? -18.994 -28.839 -23.070 1.00 84.19 142 MET A N 1
ATOM 1084 C CA . MET A 1 142 ? -19.473 -28.692 -24.448 1.00 84.19 142 MET A CA 1
ATOM 1085 C C . MET A 1 142 ? -19.242 -29.938 -25.323 1.00 84.19 142 MET A C 1
ATOM 1087 O O . MET A 1 142 ? -19.685 -29.936 -26.471 1.00 84.19 142 MET A O 1
ATOM 1091 N N . ALA A 1 143 ? -18.545 -30.957 -24.811 1.00 69.75 143 ALA A N 1
ATOM 1092 C CA . ALA A 1 143 ? -18.287 -32.237 -25.477 1.00 69.75 143 ALA A CA 1
ATOM 1093 C C . ALA A 1 143 ? -19.283 -33.309 -25.016 1.00 69.75 143 ALA A C 1
ATOM 1095 O O . ALA A 1 143 ? -19.709 -34.109 -25.879 1.00 69.75 143 ALA A O 1
#

pLDDT: mean 86.38, std 14.21, range [38.22, 98.5]

Foldseek 3Di:
DDPPPDDDDPPDPVNVVVVVVVVVVVVVVVVVVVVVVPPDDDPPDPPPPPPDPPVLPQDPVLLVVLLQVQLQVQLVVLLVVCVVVVHDPVSSNVSSNVRSVVSSVVCVDDPSVVVSVVVSVVVVVVVVVVVVVVVVVVVVVVD

Secondary structure (DSSP, 8-state):
-----PPPPTTSHHHHHHHHHHHHHHHHHHHHHHHHHHSPPPPPPP-------TTTS--HHHHHHHHHHHHHHHHHHHHHHHHHTT--HHHHHHHHHHHHHHHHHHTTSHHHHHHHHHHHHHHHHHHHHHHHHHHHHHHHHH-